Protein AF-A0A7R8W132-F1 (afdb_monomer_lite)

Secondary structure (DSSP, 8-state):
--THHHHHHHHHHHHHHHTSGGGGGGHHHHHHIIIII---TTHHHHHHHHHHHHHHTTT-S-HHHHHHHHHHHHTHHHHHHHHHHHHHHHHHHTTTTTHHHHHHHHHHHHHHHHHHHT---HHHHHHHHHHHHHSGGGHHHHHTTS-TT--

Structure (mmCIF, N/CA/C/O backbone):
data_AF-A0A7R8W132-F1
#
_entry.id   AF-A0A7R8W132-F1
#
loop_
_atom_site.group_PDB
_atom_site.id
_atom_site.type_symbol
_atom_site.label_atom_id
_atom_site.label_alt_id
_atom_site.label_comp_id
_atom_site.label_asym_id
_atom_site.label_entity_id
_atom_site.label_seq_id
_atom_site.pdbx_PDB_ins_code
_atom_site.Cartn_x
_atom_site.Cartn_y
_atom_site.Cartn_z
_atom_site.occupancy
_atom_site.B_iso_or_equiv
_atom_site.auth_seq_id
_atom_site.auth_comp_id
_atom_site.auth_asym_id
_atom_site.auth_atom_id
_atom_site.pdbx_PDB_model_num
ATOM 1 N N . LEU A 1 1 ? -14.151 13.042 -13.935 1.00 44.78 1 LEU A N 1
ATOM 2 C CA . LEU A 1 1 ? -12.751 12.690 -13.574 1.00 44.78 1 LEU A CA 1
ATOM 3 C C . LEU A 1 1 ? -12.094 13.772 -12.699 1.00 44.78 1 LEU A C 1
ATOM 5 O O . LEU A 1 1 ? -10.912 13.710 -12.417 1.00 44.78 1 LEU A O 1
ATOM 9 N N . ASN A 1 2 ? -12.807 14.859 -12.397 1.00 35.12 2 ASN A N 1
ATOM 10 C CA . ASN A 1 2 ? -13.446 15.188 -11.107 1.00 35.12 2 ASN A CA 1
ATOM 11 C C . ASN A 1 2 ? -12.492 15.215 -9.904 1.00 35.12 2 ASN A C 1
ATOM 13 O O . ASN A 1 2 ? -12.021 14.176 -9.465 1.00 35.12 2 ASN A O 1
ATOM 17 N N . VAL A 1 3 ? -12.304 16.428 -9.373 1.00 38.09 3 VAL A N 1
ATOM 18 C CA . VAL A 1 3 ? -11.744 16.908 -8.088 1.00 38.09 3 VAL A CA 1
ATOM 19 C C . VAL A 1 3 ? -11.365 15.852 -7.030 1.00 38.09 3 VAL A C 1
ATOM 21 O O . VAL A 1 3 ? -10.315 15.961 -6.405 1.00 38.09 3 VAL A O 1
ATOM 24 N N . THR A 1 4 ? -12.158 14.796 -6.843 1.00 37.38 4 THR A N 1
ATOM 25 C CA . THR A 1 4 ? -11.861 13.660 -5.957 1.00 37.38 4 THR A CA 1
ATOM 26 C C . THR A 1 4 ? -10.633 12.834 -6.364 1.00 37.38 4 THR A C 1
ATOM 28 O O . THR A 1 4 ? -9.937 12.352 -5.471 1.00 37.38 4 THR A O 1
ATOM 31 N N . ALA A 1 5 ? -10.333 12.694 -7.660 1.00 39.28 5 ALA A N 1
ATOM 32 C CA . ALA A 1 5 ? -9.093 12.078 -8.144 1.00 39.28 5 ALA A CA 1
ATOM 33 C C . ALA A 1 5 ? -7.875 12.970 -7.840 1.00 39.28 5 ALA A C 1
ATOM 35 O O . ALA A 1 5 ? -6.861 12.484 -7.351 1.00 39.28 5 ALA A O 1
ATOM 36 N N . SER A 1 6 ? -8.011 14.289 -8.017 1.00 44.72 6 SER A N 1
ATOM 37 C CA . SER A 1 6 ? -6.953 15.269 -7.725 1.00 44.72 6 SER A CA 1
ATOM 38 C C . SER A 1 6 ? -6.585 15.322 -6.232 1.00 44.72 6 SER A C 1
ATOM 40 O O . SER A 1 6 ? -5.403 15.347 -5.901 1.00 44.72 6 SER A O 1
ATOM 42 N N . LEU A 1 7 ? -7.572 15.231 -5.330 1.00 49.62 7 LEU A N 1
ATOM 43 C CA . LEU A 1 7 ? -7.352 15.132 -3.876 1.00 49.62 7 LEU A CA 1
ATOM 44 C C . LEU A 1 7 ? -6.660 13.826 -3.448 1.00 49.62 7 LEU A C 1
ATOM 46 O O . LEU A 1 7 ? -5.904 13.815 -2.484 1.00 49.62 7 LEU A O 1
ATOM 50 N N . CYS A 1 8 ? -6.902 12.710 -4.140 1.00 52.38 8 CYS A N 1
ATOM 51 C CA . CYS A 1 8 ? -6.232 11.449 -3.810 1.00 52.38 8 CYS A CA 1
ATOM 52 C C . CYS A 1 8 ? -4.793 11.404 -4.345 1.00 52.38 8 CYS A C 1
ATOM 54 O O . CYS A 1 8 ? -3.903 10.872 -3.681 1.00 52.38 8 CYS A O 1
ATOM 56 N N . VAL A 1 9 ? -4.554 12.011 -5.512 1.00 54.62 9 VAL A N 1
ATOM 57 C CA . VAL A 1 9 ? -3.208 12.195 -6.071 1.00 54.62 9 VAL A CA 1
ATOM 58 C C . VAL A 1 9 ? -2.382 13.129 -5.188 1.00 54.62 9 VAL A C 1
ATOM 60 O O . VAL A 1 9 ? -1.227 12.820 -4.918 1.00 54.62 9 VAL A O 1
ATOM 63 N N . SER A 1 10 ? -2.958 14.213 -4.652 1.00 56.66 10 SER A N 1
ATOM 64 C CA . SER A 1 10 ? -2.245 15.070 -3.696 1.00 56.66 10 SER A CA 1
ATOM 65 C C . SER A 1 10 ? -1.928 14.343 -2.385 1.00 56.66 10 SER A C 1
ATOM 67 O O . SER A 1 10 ? -0.844 14.527 -1.838 1.00 56.66 10 SER A O 1
ATOM 69 N N . GLN A 1 11 ? -2.805 13.453 -1.912 1.00 55.16 11 GLN A N 1
ATOM 70 C CA . GLN A 1 11 ? -2.554 12.657 -0.709 1.00 55.16 11 GLN A CA 1
ATOM 71 C C . GLN A 1 11 ? -1.428 11.632 -0.911 1.00 55.16 11 GLN A C 1
ATOM 73 O O . GLN A 1 11 ? -0.541 11.527 -0.069 1.00 55.16 11 GLN A O 1
ATOM 78 N N . LEU A 1 12 ? -1.400 10.933 -2.049 1.00 55.91 12 LEU A N 1
ATOM 79 C CA . LEU A 1 12 ? -0.289 10.044 -2.413 1.00 55.91 12 LEU A CA 1
ATOM 80 C C . LEU A 1 12 ? 1.004 10.801 -2.705 1.00 55.91 12 LEU A C 1
ATOM 82 O O . LEU A 1 12 ? 2.078 10.301 -2.389 1.00 55.91 12 LEU A O 1
ATOM 86 N N . TYR A 1 13 ? 0.914 12.011 -3.249 1.00 58.50 13 TYR A N 1
ATOM 87 C CA . TYR A 1 13 ? 2.061 12.890 -3.439 1.00 58.50 13 TYR A CA 1
ATOM 88 C C . TYR A 1 13 ? 2.655 13.333 -2.097 1.00 58.50 13 TYR A C 1
ATOM 90 O O . TYR A 1 13 ? 3.868 13.288 -1.928 1.00 58.50 13 TYR A O 1
ATOM 98 N N . ILE A 1 14 ? 1.822 13.677 -1.109 1.00 59.00 14 ILE A N 1
ATOM 99 C CA . ILE A 1 14 ? 2.279 13.993 0.252 1.00 59.00 14 ILE A CA 1
ATOM 100 C C . ILE A 1 14 ? 2.873 12.748 0.922 1.00 59.00 14 ILE A C 1
ATOM 102 O O . ILE A 1 14 ? 3.957 12.832 1.489 1.00 59.00 14 ILE A O 1
ATOM 106 N N . ILE A 1 15 ? 2.235 11.579 0.811 1.00 61.81 15 ILE A N 1
ATOM 107 C CA . ILE A 1 15 ? 2.771 10.326 1.373 1.00 61.81 15 ILE A CA 1
ATOM 108 C C . ILE A 1 15 ? 4.103 9.950 0.703 1.00 61.81 15 ILE A C 1
ATOM 110 O O . ILE A 1 15 ? 5.051 9.571 1.391 1.00 61.81 15 ILE A O 1
ATOM 114 N N . GLY A 1 16 ? 4.200 10.112 -0.618 1.00 58.88 16 GLY A N 1
ATOM 115 C CA . GLY A 1 16 ? 5.419 9.903 -1.396 1.00 58.88 16 GLY A CA 1
ATOM 116 C C . GLY A 1 16 ? 6.523 10.907 -1.065 1.00 58.88 16 GLY A C 1
ATOM 117 O O . GLY A 1 16 ? 7.693 10.534 -1.029 1.00 58.88 16 GLY A O 1
ATOM 118 N N . LEU A 1 17 ? 6.165 12.159 -0.764 1.00 58.69 17 LEU A N 1
ATOM 119 C CA . LEU A 1 17 ? 7.100 13.169 -0.278 1.00 58.69 17 LEU A CA 1
ATOM 120 C C . LEU A 1 17 ? 7.617 12.819 1.114 1.00 58.69 17 LEU A C 1
ATOM 122 O O . LEU A 1 17 ? 8.823 12.813 1.297 1.00 58.69 17 LEU A O 1
ATOM 126 N N . VAL A 1 18 ? 6.751 12.506 2.082 1.00 57.28 18 VAL A N 1
ATOM 127 C CA . VAL A 1 18 ? 7.174 12.281 3.479 1.00 57.28 18 VAL A CA 1
ATOM 128 C C . VAL A 1 18 ? 7.912 10.947 3.658 1.00 57.28 18 VAL A C 1
ATOM 130 O O . VAL A 1 18 ? 8.771 10.830 4.527 1.00 57.28 18 VAL A O 1
ATOM 133 N N . SER A 1 19 ? 7.648 9.957 2.807 1.00 54.28 19 SER A N 1
ATOM 134 C CA . SER A 1 19 ? 8.362 8.671 2.821 1.00 54.28 19 SER A CA 1
ATOM 135 C C . SER A 1 19 ? 9.737 8.723 2.139 1.00 54.28 19 SER A C 1
ATOM 137 O O . SER A 1 19 ? 10.469 7.729 2.146 1.00 54.28 19 SER A O 1
ATOM 139 N N . ASP A 1 20 ? 10.107 9.858 1.535 1.00 59.84 20 ASP A N 1
ATOM 140 C CA . ASP A 1 20 ? 11.436 10.062 0.965 1.00 59.84 20 ASP A CA 1
ATOM 141 C C . ASP A 1 20 ? 12.499 9.973 2.074 1.00 59.84 20 ASP A C 1
ATOM 143 O O . ASP A 1 20 ? 12.348 10.493 3.182 1.00 59.84 20 ASP A O 1
ATOM 147 N N . ARG A 1 21 ? 13.620 9.321 1.754 1.00 55.78 21 ARG A N 1
ATOM 148 C CA . ARG A 1 21 ? 14.755 9.092 2.653 1.00 55.78 21 ARG A CA 1
ATOM 149 C C . ARG A 1 21 ? 15.297 10.397 3.246 1.00 55.78 21 ARG A C 1
ATOM 151 O O . ARG A 1 21 ? 15.845 10.390 4.343 1.00 55.78 21 ARG A O 1
ATOM 158 N N . LYS A 1 22 ? 15.108 11.521 2.549 1.00 56.78 22 LYS A N 1
ATOM 159 C CA . LYS A 1 22 ? 15.482 12.855 3.036 1.00 56.78 22 LYS A CA 1
ATOM 160 C C . LYS A 1 22 ? 14.642 13.355 4.223 1.00 56.78 22 LYS A C 1
ATOM 162 O O . LYS A 1 22 ? 15.073 14.275 4.908 1.00 56.78 22 LYS A O 1
ATOM 167 N N . TYR A 1 23 ? 13.487 12.743 4.499 1.00 60.91 23 TYR A N 1
ATOM 168 C CA . TYR A 1 23 ? 12.624 13.069 5.639 1.00 60.91 23 TYR A CA 1
ATOM 169 C C . TYR A 1 23 ? 12.598 11.969 6.707 1.00 60.91 23 TYR A C 1
ATOM 171 O O . TYR A 1 23 ? 11.677 11.920 7.517 1.00 60.91 23 TYR A O 1
ATOM 179 N N . GLN A 1 24 ? 13.624 11.114 6.777 1.00 63.31 24 GLN A N 1
ATOM 180 C CA . GLN A 1 24 ? 13.704 10.061 7.800 1.00 63.31 24 GLN A CA 1
ATOM 181 C C . GLN A 1 24 ? 13.569 10.593 9.237 1.00 63.31 24 GLN A C 1
ATOM 183 O O . GLN A 1 24 ? 12.927 9.964 10.071 1.00 63.31 24 GLN A O 1
ATOM 188 N N . HIS A 1 25 ? 14.084 11.792 9.519 1.00 71.00 25 HIS A N 1
ATOM 189 C CA . HIS A 1 25 ? 13.934 12.438 10.829 1.00 71.00 25 HIS A CA 1
ATOM 190 C C . HIS A 1 25 ? 12.494 12.872 11.155 1.00 71.00 25 HIS A C 1
ATOM 192 O O . HIS A 1 25 ? 12.183 13.130 12.314 1.00 71.00 25 HIS A O 1
ATOM 198 N N . PHE A 1 26 ? 11.606 12.920 10.159 1.00 73.38 26 PHE A N 1
ATOM 199 C CA . PHE A 1 26 ? 10.181 13.202 10.326 1.00 73.38 26 PHE A CA 1
ATOM 200 C C . PHE A 1 26 ? 9.333 11.935 10.467 1.00 73.38 26 PHE A C 1
ATOM 202 O O . PHE A 1 26 ? 8.129 12.053 10.689 1.00 73.38 26 PHE A O 1
ATOM 209 N N . GLN A 1 27 ? 9.925 10.737 10.391 1.00 75.19 27 GLN A N 1
ATOM 210 C CA . GLN A 1 27 ? 9.185 9.487 10.588 1.00 75.19 27 GLN A CA 1
ATOM 211 C C . GLN A 1 27 ? 8.420 9.455 11.920 1.00 75.19 27 GLN A C 1
ATOM 213 O O . GLN A 1 27 ? 7.223 9.185 11.867 1.00 75.19 27 GLN A O 1
ATOM 218 N N . PRO A 1 28 ? 9.000 9.843 13.079 1.00 82.31 28 PRO A N 1
ATOM 219 C CA . PRO A 1 28 ? 8.252 9.869 14.339 1.00 82.31 28 PRO A CA 1
ATOM 220 C C . PRO A 1 28 ? 7.063 10.840 14.320 1.00 82.31 28 PRO A C 1
ATOM 222 O O . PRO A 1 28 ? 6.021 10.567 14.907 1.00 82.31 28 PRO A O 1
ATOM 225 N N . VAL A 1 29 ? 7.198 11.973 13.621 1.00 81.00 29 VAL A N 1
ATOM 226 C CA . VAL A 1 29 ? 6.121 12.966 13.483 1.00 81.00 29 VAL A CA 1
ATOM 227 C C . VAL A 1 29 ? 4.999 12.416 12.605 1.00 81.00 29 VAL A C 1
ATOM 229 O O . VAL A 1 29 ? 3.826 12.570 12.940 1.00 81.00 29 VAL A O 1
ATOM 232 N N . LEU A 1 30 ? 5.343 11.746 11.502 1.00 81.06 30 LEU A N 1
ATOM 233 C CA . LEU A 1 30 ? 4.362 11.092 10.639 1.00 81.06 30 LEU A CA 1
ATOM 234 C C . LEU A 1 30 ? 3.658 9.939 11.369 1.00 81.06 30 LEU A C 1
ATOM 236 O O . LEU A 1 30 ? 2.445 9.787 11.245 1.00 81.06 30 LEU A O 1
ATOM 240 N N . ASP A 1 31 ? 4.395 9.163 12.161 1.00 83.94 31 ASP A N 1
ATOM 241 C CA . ASP A 1 31 ? 3.856 8.071 12.974 1.00 83.94 31 ASP A CA 1
ATOM 242 C C . ASP A 1 31 ? 2.843 8.579 13.999 1.00 83.94 31 ASP A C 1
ATOM 244 O O . ASP A 1 31 ? 1.755 8.009 14.135 1.00 83.94 31 ASP A O 1
ATOM 248 N N . LEU A 1 32 ? 3.181 9.682 14.673 1.00 85.56 32 LEU A N 1
ATOM 249 C CA . LEU A 1 32 ? 2.286 10.358 15.601 1.00 85.56 32 LEU A CA 1
ATOM 250 C C . LEU A 1 32 ? 1.059 10.907 14.871 1.00 85.56 32 LEU A C 1
ATOM 252 O O . LEU A 1 32 ? -0.055 10.739 15.348 1.00 85.56 32 LEU A O 1
ATOM 256 N N . TYR A 1 33 ? 1.232 11.505 13.691 1.00 84.12 33 TYR A N 1
ATOM 257 C CA . TYR A 1 33 ? 0.107 12.002 12.903 1.00 84.12 33 TYR A CA 1
ATOM 258 C C . TYR A 1 33 ? -0.860 10.878 12.513 1.00 84.12 33 TYR A C 1
ATOM 260 O O . TYR A 1 33 ? -2.066 11.022 12.707 1.00 84.12 33 TYR A O 1
ATOM 268 N N . ILE A 1 34 ? -0.346 9.753 12.001 1.00 84.50 34 ILE A N 1
ATOM 269 C CA . ILE A 1 34 ? -1.164 8.588 11.632 1.00 84.50 34 ILE A CA 1
ATOM 270 C C . ILE A 1 34 ? -1.929 8.078 12.857 1.00 84.50 34 ILE A C 1
ATOM 272 O O . ILE A 1 34 ? -3.127 7.817 12.774 1.00 84.50 34 ILE A O 1
ATOM 276 N N . THR A 1 35 ? -1.258 7.951 13.998 1.00 82.62 35 THR A N 1
ATOM 277 C CA . THR A 1 35 ? -1.868 7.369 15.198 1.00 82.62 35 THR A CA 1
ATOM 278 C C . THR A 1 35 ? -2.852 8.334 15.864 1.00 82.62 35 THR A C 1
ATOM 280 O O . THR A 1 35 ? -3.994 7.958 16.103 1.00 82.62 35 THR A O 1
ATOM 283 N N . GLU A 1 36 ? -2.470 9.589 16.086 1.00 83.00 36 GLU A N 1
ATOM 284 C CA . GLU A 1 36 ? -3.188 10.510 16.979 1.00 83.00 36 GLU A CA 1
ATOM 285 C C . GLU A 1 36 ? -4.065 11.543 16.260 1.00 83.00 36 GLU A C 1
ATOM 287 O O . GLU A 1 36 ? -5.048 12.016 16.819 1.00 83.00 36 GLU A O 1
ATOM 292 N N . SER A 1 37 ? -3.714 11.953 15.037 1.00 83.00 37 SER A N 1
ATOM 293 C CA . SER A 1 37 ? -4.337 13.123 14.381 1.00 83.00 37 SER A CA 1
ATOM 294 C C . SER A 1 37 ? -5.089 12.799 13.093 1.00 83.00 37 SER A C 1
ATOM 296 O O . SER A 1 37 ? -5.877 13.612 12.607 1.00 83.00 37 SER A O 1
ATOM 298 N N . PHE A 1 38 ? -4.847 11.632 12.503 1.00 85.25 38 PHE A N 1
ATOM 299 C CA . PHE A 1 38 ? -5.511 11.229 11.277 1.00 85.25 38 PHE A CA 1
ATOM 300 C C . PHE A 1 38 ? -6.976 10.860 11.543 1.00 85.25 38 PHE A C 1
ATOM 302 O O . PHE A 1 38 ? -7.265 10.022 12.389 1.00 85.25 38 PHE A O 1
ATOM 309 N N . SER A 1 39 ? -7.902 11.459 10.789 1.00 86.50 39 SER A N 1
ATOM 310 C CA . SER A 1 39 ? -9.353 11.329 11.013 1.00 86.50 39 SER A CA 1
ATOM 311 C C . SER A 1 39 ? -10.162 11.015 9.746 1.00 86.50 39 SER A C 1
ATOM 313 O O . SER A 1 39 ? -11.387 10.902 9.790 1.00 86.50 39 SER A O 1
ATOM 315 N N . ALA A 1 40 ? -9.505 10.849 8.591 1.00 86.81 40 ALA A N 1
ATOM 316 C CA . ALA A 1 40 ? -10.190 10.633 7.318 1.00 86.81 40 ALA A CA 1
ATOM 317 C C . ALA A 1 40 ? -10.628 9.165 7.152 1.00 86.81 40 ALA A C 1
ATOM 319 O O . ALA A 1 40 ? -9.886 8.320 6.648 1.00 86.81 40 ALA A O 1
ATOM 320 N N . THR A 1 41 ? -11.864 8.859 7.538 1.00 89.19 41 THR A N 1
ATOM 321 C CA . THR A 1 41 ? -12.407 7.487 7.597 1.00 89.19 41 THR A CA 1
ATOM 322 C C . THR A 1 41 ? -12.693 6.851 6.234 1.00 89.19 41 THR A C 1
ATOM 324 O O . THR A 1 41 ? -12.674 5.636 6.104 1.00 89.19 41 THR A O 1
ATOM 327 N N . LEU A 1 42 ? -12.896 7.644 5.178 1.00 88.50 42 LEU A N 1
ATOM 328 C CA . LEU A 1 42 ? -13.111 7.140 3.809 1.00 88.50 42 LEU A CA 1
ATOM 329 C C . LEU A 1 42 ? -11.845 7.157 2.938 1.00 88.50 42 LEU A C 1
ATOM 331 O O . LEU A 1 42 ? -11.905 6.867 1.741 1.00 88.50 42 LEU A O 1
ATOM 335 N N . ALA A 1 43 ? -10.695 7.523 3.508 1.00 88.38 43 ALA A N 1
ATOM 336 C CA . ALA A 1 43 ? -9.450 7.617 2.754 1.00 88.38 43 ALA A CA 1
ATOM 337 C C . ALA A 1 43 ? -8.946 6.244 2.284 1.00 88.38 43 ALA A C 1
ATOM 339 O O . ALA A 1 43 ? -8.417 6.167 1.178 1.00 88.38 43 ALA A O 1
ATOM 340 N N . TYR A 1 44 ? -9.151 5.171 3.064 1.00 91.44 44 TYR A N 1
ATOM 341 C CA . TYR A 1 44 ? -8.664 3.827 2.726 1.00 91.44 44 TYR A CA 1
ATOM 342 C C . TYR A 1 44 ? -9.107 3.390 1.324 1.00 91.44 44 TYR A C 1
ATOM 344 O O . TYR A 1 44 ? -8.283 2.930 0.543 1.00 91.44 44 TYR A O 1
ATOM 352 N N . SER A 1 45 ? -10.386 3.582 0.979 1.00 90.38 45 SER A N 1
ATOM 353 C CA . SER A 1 45 ? -10.942 3.111 -0.294 1.00 90.38 45 SER A CA 1
ATOM 354 C C . SER A 1 45 ? -10.309 3.856 -1.466 1.00 90.38 45 SER A C 1
ATOM 356 O O . SER A 1 45 ? -9.865 3.244 -2.434 1.00 90.38 45 SER A O 1
ATOM 358 N N . LYS A 1 46 ? -10.159 5.180 -1.344 1.00 87.50 46 LYS A N 1
ATOM 359 C CA . LYS A 1 46 ? -9.508 5.996 -2.375 1.00 87.50 46 LYS A CA 1
ATOM 360 C C . LYS A 1 46 ? -8.026 5.652 -2.521 1.00 87.50 46 LYS A C 1
ATOM 362 O O . LYS A 1 46 ? -7.553 5.498 -3.643 1.00 87.50 46 LYS A O 1
ATOM 367 N N . LEU A 1 47 ? -7.312 5.491 -1.405 1.00 88.94 47 LEU A N 1
ATOM 368 C CA . LEU A 1 47 ? -5.899 5.112 -1.408 1.00 88.94 47 LEU A CA 1
ATOM 369 C C . LEU A 1 47 ? -5.693 3.752 -2.076 1.00 88.94 47 LEU A C 1
ATOM 371 O O . LEU A 1 47 ? -4.832 3.642 -2.941 1.00 88.94 47 LEU A O 1
ATOM 375 N N . ILE A 1 48 ? -6.510 2.747 -1.742 1.00 92.44 48 ILE A N 1
ATOM 376 C CA . ILE A 1 48 ? -6.441 1.428 -2.382 1.00 92.44 48 ILE A CA 1
ATOM 377 C C . ILE A 1 48 ? -6.679 1.543 -3.891 1.00 92.44 48 ILE A C 1
ATOM 379 O O . ILE A 1 48 ? -5.898 0.993 -4.662 1.00 92.44 48 ILE A O 1
ATOM 383 N N . VAL A 1 49 ? -7.704 2.286 -4.323 1.00 90.19 49 VAL A N 1
ATOM 384 C CA . VAL A 1 49 ? -8.008 2.474 -5.752 1.00 90.19 49 VAL A CA 1
ATOM 385 C C . VAL A 1 49 ? -6.836 3.107 -6.499 1.00 90.19 49 VAL A C 1
ATOM 387 O O . VAL A 1 49 ? -6.467 2.622 -7.567 1.00 90.19 49 VAL A O 1
ATOM 390 N N . VAL A 1 50 ? -6.224 4.162 -5.957 1.00 87.62 50 VAL A N 1
ATOM 391 C CA . VAL A 1 50 ? -5.119 4.833 -6.656 1.00 87.62 50 VAL A CA 1
ATOM 392 C C . VAL A 1 50 ? -3.826 4.014 -6.602 1.00 87.62 50 VAL A C 1
ATOM 394 O O . VAL A 1 50 ? -3.125 3.933 -7.608 1.00 87.62 50 VAL A O 1
ATOM 397 N N . LEU A 1 51 ? -3.533 3.331 -5.488 1.00 91.06 51 LEU A N 1
ATOM 398 C CA . LEU A 1 51 ? -2.431 2.362 -5.431 1.00 91.06 51 LEU A CA 1
ATOM 399 C C . LEU A 1 51 ? -2.606 1.278 -6.497 1.00 91.06 51 LEU A C 1
ATOM 401 O O . LEU A 1 51 ? -1.670 0.998 -7.242 1.00 91.06 51 LEU A O 1
ATOM 405 N N . LYS A 1 52 ? -3.814 0.714 -6.601 1.00 93.25 52 LYS A N 1
ATOM 406 C CA . LYS A 1 52 ? -4.136 -0.309 -7.593 1.00 93.25 52 LYS A CA 1
ATOM 407 C C . LYS A 1 52 ? -3.953 0.228 -9.010 1.00 93.25 52 LYS A C 1
ATOM 409 O O . LYS A 1 52 ? -3.296 -0.425 -9.806 1.00 93.25 52 LYS A O 1
ATOM 414 N N . TYR A 1 53 ? -4.448 1.433 -9.299 1.00 90.50 53 TYR A N 1
ATOM 415 C CA . TYR A 1 53 ? -4.280 2.078 -10.603 1.00 90.50 53 TYR A CA 1
ATOM 416 C C . TYR A 1 53 ? -2.805 2.180 -11.013 1.00 90.50 53 TYR A C 1
ATOM 418 O O . TYR A 1 53 ? -2.455 1.800 -12.127 1.00 90.50 53 TYR A O 1
ATOM 426 N N . HIS A 1 54 ? -1.923 2.643 -10.123 1.00 88.56 54 HIS A N 1
ATOM 427 C CA . HIS A 1 54 ? -0.496 2.731 -10.447 1.00 88.56 54 HIS A CA 1
ATOM 428 C C . HIS A 1 54 ? 0.137 1.354 -10.677 1.00 88.56 54 HIS A C 1
ATOM 430 O O . HIS A 1 54 ? 0.965 1.208 -11.570 1.00 88.56 54 HIS A O 1
ATOM 436 N N . VAL A 1 55 ? -0.262 0.345 -9.899 1.00 92.00 55 VAL A N 1
ATOM 437 C CA . VAL A 1 55 ? 0.239 -1.029 -10.039 1.00 92.00 55 VAL A CA 1
ATOM 438 C C . VAL A 1 55 ? -0.251 -1.686 -11.335 1.00 92.00 55 VAL A C 1
ATOM 440 O O . VAL A 1 55 ? 0.545 -2.298 -12.043 1.00 92.00 55 VAL A O 1
ATOM 443 N N . ASP A 1 56 ? -1.528 -1.527 -11.685 1.00 91.62 56 ASP A N 1
ATOM 444 C CA . ASP A 1 56 ? -2.105 -2.062 -12.927 1.00 91.62 56 ASP A CA 1
ATOM 445 C C . ASP A 1 56 ? -1.400 -1.490 -14.166 1.00 91.62 56 ASP A C 1
ATOM 447 O O . ASP A 1 56 ? -1.193 -2.196 -15.150 1.00 91.62 56 ASP A O 1
ATOM 451 N N . ASN A 1 57 ? -0.990 -0.220 -14.096 1.00 88.50 57 ASN A N 1
ATOM 452 C CA . ASN A 1 57 ? -0.308 0.498 -15.173 1.00 88.50 57 ASN A CA 1
ATOM 453 C C . ASN A 1 57 ? 1.228 0.441 -15.060 1.00 88.50 57 ASN A C 1
ATOM 455 O O . ASN A 1 57 ? 1.925 1.268 -15.649 1.00 88.50 57 ASN A O 1
ATOM 459 N N . ALA A 1 58 ? 1.789 -0.526 -14.325 1.00 88.50 58 ALA A N 1
ATOM 460 C CA . ALA A 1 58 ? 3.235 -0.611 -14.097 1.00 88.50 58 ALA A CA 1
ATOM 461 C C . ALA A 1 58 ? 4.081 -0.837 -15.363 1.00 88.50 58 ALA A C 1
ATOM 463 O O . ALA A 1 58 ? 5.280 -0.560 -15.359 1.00 88.50 58 ALA A O 1
ATOM 464 N N . ASN A 1 59 ? 3.467 -1.312 -16.447 1.00 86.19 59 ASN A N 1
ATOM 465 C CA . ASN A 1 59 ? 4.097 -1.475 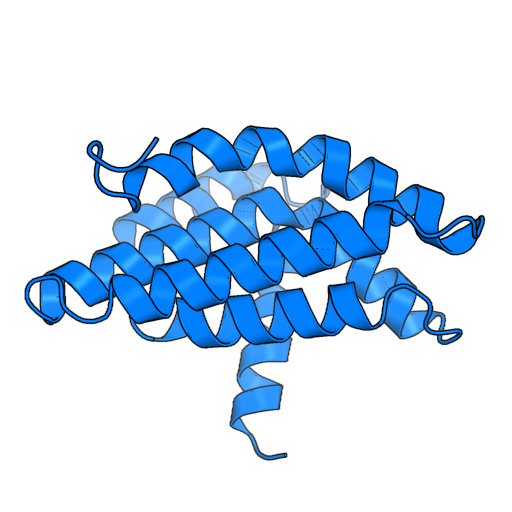-17.756 1.00 86.19 59 ASN A CA 1
ATOM 466 C C . ASN A 1 59 ? 3.952 -0.240 -18.672 1.00 86.19 59 ASN A C 1
ATOM 468 O O . ASN A 1 59 ? 4.399 -0.298 -19.819 1.00 86.19 59 ASN A O 1
ATOM 472 N N . SER A 1 60 ? 3.347 0.859 -18.193 1.00 84.75 60 SER A N 1
ATOM 473 C CA . SER A 1 60 ? 3.228 2.122 -18.938 1.00 84.75 60 SER A CA 1
ATOM 474 C C . SER A 1 60 ? 4.587 2.543 -19.491 1.00 84.75 60 SER A C 1
ATOM 476 O O . SER A 1 60 ? 5.604 2.392 -18.822 1.00 84.75 60 SER A O 1
ATOM 478 N N . THR A 1 61 ? 4.641 3.078 -20.710 1.00 82.50 61 THR A N 1
ATOM 479 C CA . THR A 1 61 ? 5.887 3.599 -21.296 1.00 82.50 61 THR A CA 1
ATOM 480 C C . THR A 1 61 ? 6.222 5.013 -20.822 1.00 82.50 61 THR A C 1
ATOM 482 O O . THR A 1 61 ? 7.327 5.484 -21.087 1.00 82.50 61 THR A O 1
ATOM 485 N N . ASP A 1 62 ? 5.303 5.686 -20.122 1.00 86.19 62 ASP A N 1
ATOM 486 C CA . ASP A 1 62 ? 5.514 7.038 -19.605 1.00 86.19 62 ASP A CA 1
ATOM 487 C C . ASP A 1 62 ? 6.517 7.031 -18.437 1.00 86.19 62 ASP A C 1
ATOM 489 O O . ASP A 1 62 ? 6.354 6.339 -17.430 1.00 86.19 62 ASP A O 1
ATOM 493 N N . ILE A 1 63 ? 7.583 7.819 -18.578 1.00 83.56 63 ILE A N 1
ATOM 494 C CA . ILE A 1 63 ? 8.652 7.946 -17.582 1.00 83.56 63 ILE A CA 1
ATOM 495 C C . ILE A 1 63 ? 8.119 8.543 -16.271 1.00 83.56 63 ILE A C 1
ATOM 497 O O . ILE A 1 63 ? 8.567 8.139 -15.197 1.00 83.56 63 ILE A O 1
ATOM 501 N N . GLN A 1 64 ? 7.169 9.481 -16.339 1.00 81.69 64 GLN A N 1
ATOM 502 C CA . GLN A 1 64 ? 6.589 10.110 -15.151 1.00 81.69 64 GLN A CA 1
ATOM 503 C C . GLN A 1 64 ? 5.756 9.109 -14.352 1.00 81.69 64 GLN A C 1
ATOM 505 O O . GLN A 1 64 ? 5.921 9.018 -13.135 1.00 81.69 64 GLN A O 1
ATOM 510 N N . ASP A 1 65 ? 4.937 8.298 -15.024 1.00 80.88 65 ASP A N 1
ATOM 511 C CA . ASP A 1 65 ? 4.149 7.250 -14.367 1.00 80.88 65 ASP A CA 1
ATOM 512 C C . ASP A 1 65 ? 5.048 6.221 -13.672 1.00 80.88 65 ASP A C 1
ATOM 514 O O . ASP A 1 65 ? 4.775 5.824 -12.535 1.00 80.88 65 ASP A O 1
ATOM 518 N N . LYS A 1 66 ? 6.162 5.833 -14.311 1.00 82.75 66 LYS A N 1
ATOM 519 C CA . LYS A 1 66 ? 7.155 4.922 -13.718 1.00 82.75 66 LYS A CA 1
ATOM 520 C C . LYS A 1 66 ? 7.820 5.507 -12.476 1.00 82.75 66 LYS A C 1
ATOM 522 O O . LYS A 1 66 ? 7.979 4.800 -11.480 1.00 82.75 66 LYS A O 1
ATOM 527 N N . ASP A 1 67 ? 8.219 6.777 -12.519 1.00 84.44 67 ASP A N 1
ATOM 528 C CA . ASP A 1 67 ? 8.842 7.445 -11.372 1.00 84.44 67 ASP A CA 1
ATOM 529 C C . ASP A 1 67 ? 7.855 7.595 -10.206 1.00 84.44 67 ASP A C 1
ATOM 531 O O . ASP A 1 67 ? 8.200 7.301 -9.057 1.00 84.44 67 ASP A O 1
ATOM 535 N N . ILE A 1 68 ? 6.602 7.963 -10.499 1.00 83.56 68 ILE A N 1
ATOM 536 C CA . ILE A 1 68 ? 5.524 8.009 -9.506 1.00 83.56 68 ILE A CA 1
ATOM 537 C C . ILE A 1 68 ? 5.336 6.628 -8.881 1.00 83.56 68 ILE A 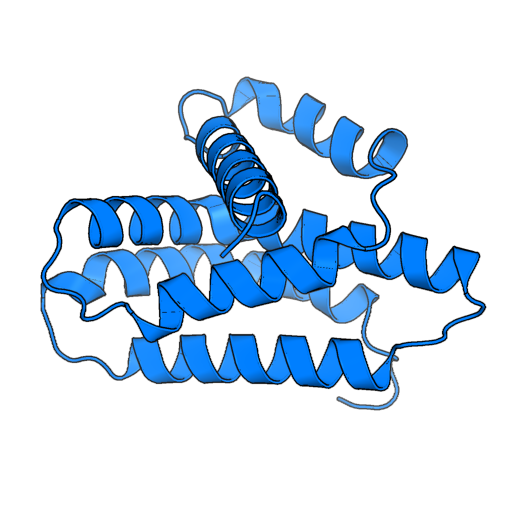C 1
ATOM 539 O O . ILE A 1 68 ? 5.405 6.508 -7.660 1.00 83.56 68 ILE A O 1
ATOM 543 N N . LEU A 1 69 ? 5.188 5.577 -9.688 1.00 87.75 69 LEU A N 1
ATOM 544 C CA . LEU A 1 69 ? 5.012 4.212 -9.199 1.00 87.75 69 LEU A CA 1
ATOM 545 C C . LEU A 1 69 ? 6.191 3.750 -8.329 1.00 87.75 69 LEU A C 1
ATOM 547 O O . LEU A 1 69 ? 5.985 3.171 -7.260 1.00 87.75 69 LEU A O 1
ATOM 551 N N . LEU A 1 70 ? 7.431 4.033 -8.735 1.00 88.50 70 LEU A N 1
ATOM 552 C CA . LEU A 1 70 ? 8.613 3.692 -7.945 1.00 88.50 70 LEU A CA 1
ATOM 553 C C . LEU A 1 70 ? 8.616 4.415 -6.591 1.00 88.50 70 LEU A C 1
ATOM 555 O O . LEU A 1 70 ? 8.910 3.799 -5.561 1.00 88.50 70 LEU A O 1
ATOM 559 N N . LYS A 1 71 ? 8.280 5.709 -6.567 1.00 86.12 71 LYS A N 1
ATOM 560 C CA . LYS A 1 71 ? 8.128 6.484 -5.325 1.00 86.12 71 LYS A CA 1
ATOM 561 C C . LYS A 1 71 ? 7.007 5.920 -4.456 1.00 86.12 71 LYS A C 1
ATOM 563 O O . LYS A 1 71 ? 7.202 5.753 -3.251 1.00 86.12 71 LYS A O 1
ATOM 568 N N . THR A 1 72 ? 5.880 5.549 -5.054 1.00 86.50 72 THR A N 1
ATOM 569 C CA . THR A 1 72 ? 4.760 4.904 -4.364 1.00 86.50 72 THR A CA 1
ATOM 570 C C . THR A 1 72 ? 5.184 3.580 -3.730 1.00 86.50 72 THR A C 1
ATOM 572 O O . THR A 1 72 ? 4.915 3.375 -2.549 1.00 86.50 72 THR A O 1
ATOM 575 N N . MET A 1 73 ? 5.915 2.715 -4.443 1.00 90.62 73 MET A N 1
ATOM 576 C CA . MET A 1 73 ? 6.397 1.441 -3.890 1.00 90.62 73 MET A CA 1
ATOM 577 C C . MET A 1 73 ? 7.429 1.627 -2.774 1.00 90.62 73 MET A C 1
ATOM 579 O O . MET A 1 73 ? 7.403 0.897 -1.787 1.00 90.62 73 MET A O 1
ATOM 583 N N . LYS A 1 74 ? 8.301 2.638 -2.869 1.00 88.06 74 LYS A N 1
ATOM 584 C CA . LYS A 1 74 ? 9.220 2.998 -1.770 1.00 88.06 74 LYS A CA 1
ATOM 585 C C . LYS A 1 74 ? 8.492 3.479 -0.512 1.00 88.06 74 LYS A C 1
ATOM 587 O O . LYS A 1 74 ? 9.019 3.355 0.588 1.00 88.06 74 LYS A O 1
ATOM 592 N N . SER A 1 75 ? 7.289 4.010 -0.694 1.00 86.00 75 SER A N 1
ATOM 593 C CA . SER A 1 75 ? 6.433 4.575 0.353 1.00 86.00 75 SER A CA 1
ATOM 594 C C . SER A 1 75 ? 5.341 3.607 0.808 1.00 86.00 75 SER A C 1
ATOM 596 O O . SER A 1 75 ? 4.503 3.965 1.635 1.00 86.00 75 SER A O 1
ATOM 598 N N . LEU A 1 76 ? 5.335 2.380 0.273 1.00 89.69 76 LEU A N 1
ATOM 599 C CA . LEU A 1 76 ? 4.250 1.416 0.435 1.00 89.69 76 LEU A CA 1
ATOM 600 C C . LEU A 1 76 ? 3.951 1.119 1.905 1.00 89.69 76 LEU A C 1
ATOM 602 O O . LEU A 1 76 ? 2.786 0.984 2.274 1.00 89.69 76 LEU A O 1
ATOM 606 N N . GLN A 1 77 ? 4.991 1.105 2.743 1.00 89.38 77 GLN A N 1
ATOM 607 C CA . GLN A 1 77 ? 4.850 0.926 4.183 1.00 89.38 77 GLN A CA 1
ATOM 608 C C . GLN A 1 77 ? 3.902 1.960 4.803 1.00 89.38 77 GLN A C 1
ATOM 610 O O . GLN A 1 77 ? 2.947 1.609 5.493 1.00 89.38 77 GLN A O 1
ATOM 615 N N . TYR A 1 78 ? 4.125 3.241 4.516 1.00 86.88 78 TYR A N 1
ATOM 616 C CA . TYR A 1 78 ? 3.280 4.316 5.026 1.00 86.88 78 TYR A CA 1
ATOM 617 C C . TYR A 1 78 ? 1.913 4.342 4.354 1.00 86.88 78 TYR A C 1
ATOM 619 O O . TYR A 1 78 ? 0.912 4.545 5.039 1.00 86.88 78 TYR A O 1
ATOM 627 N N . CYS A 1 79 ? 1.846 4.076 3.046 1.00 89.06 79 CYS A N 1
ATOM 628 C CA . CYS A 1 79 ? 0.575 3.944 2.337 1.00 89.06 79 CYS A CA 1
ATOM 629 C C . CYS A 1 79 ? -0.342 2.921 3.026 1.00 89.06 79 CYS A C 1
ATOM 631 O O . CYS A 1 79 ? -1.500 3.229 3.305 1.00 89.06 79 CYS A O 1
ATOM 633 N N . MET A 1 80 ? 0.184 1.737 3.360 1.00 91.31 80 MET A N 1
ATOM 634 C CA . MET A 1 80 ? -0.591 0.701 4.044 1.00 91.31 80 MET A CA 1
ATOM 635 C C . MET A 1 80 ? -0.979 1.104 5.464 1.00 91.31 80 MET A C 1
ATOM 637 O O . MET A 1 80 ? -2.122 0.885 5.853 1.00 91.31 80 MET A O 1
ATOM 641 N N . ARG A 1 81 ? -0.106 1.784 6.215 1.00 90.44 81 ARG A N 1
ATOM 642 C CA . ARG A 1 81 ? -0.459 2.303 7.548 1.00 90.44 81 ARG A CA 1
ATOM 643 C C . ARG A 1 81 ? -1.607 3.310 7.509 1.00 90.44 81 ARG A C 1
ATOM 645 O O . ARG A 1 81 ? -2.502 3.241 8.349 1.00 90.44 81 ARG A O 1
ATOM 652 N N . PHE A 1 82 ? -1.645 4.192 6.510 1.00 89.44 82 PHE A N 1
ATOM 653 C CA . PHE A 1 82 ? -2.789 5.086 6.296 1.00 89.44 82 PHE A CA 1
ATOM 654 C C . PHE A 1 82 ? -4.066 4.325 5.926 1.00 89.44 82 PHE A C 1
ATOM 656 O O . PHE A 1 82 ? -5.136 4.646 6.445 1.00 89.44 82 PHE A O 1
ATOM 663 N N . VAL A 1 83 ? -3.966 3.314 5.058 1.00 92.25 83 VAL A N 1
ATOM 664 C CA . VAL A 1 83 ? -5.098 2.448 4.686 1.00 92.25 83 VAL A CA 1
ATOM 665 C C . VAL A 1 83 ? -5.668 1.746 5.922 1.00 92.25 83 VAL A C 1
ATOM 667 O O . VAL A 1 83 ? -6.870 1.835 6.170 1.00 92.25 83 VAL A O 1
ATOM 670 N N . VAL A 1 84 ? -4.809 1.120 6.727 1.00 93.38 84 VAL A N 1
ATOM 671 C CA . VAL A 1 84 ? -5.168 0.402 7.958 1.00 93.38 84 VAL A CA 1
ATOM 672 C C . VAL A 1 84 ? -5.791 1.351 8.979 1.00 93.38 84 VAL A C 1
ATOM 674 O O . VAL A 1 84 ? -6.899 1.100 9.452 1.00 93.38 84 VAL A O 1
ATOM 677 N N . ARG A 1 85 ? -5.155 2.495 9.264 1.00 92.31 85 ARG A N 1
ATOM 678 C CA . ARG A 1 85 ? -5.694 3.478 10.215 1.00 92.31 85 ARG A CA 1
ATOM 679 C C . ARG A 1 85 ? -7.055 4.012 9.781 1.00 92.31 85 ARG A C 1
ATOM 681 O O . ARG A 1 85 ? -7.982 4.058 10.585 1.00 92.31 85 ARG A O 1
ATOM 688 N N . SER A 1 86 ? -7.189 4.394 8.511 1.00 92.94 86 SER A N 1
ATOM 689 C CA . SER A 1 86 ? -8.454 4.869 7.946 1.00 92.94 86 SER A CA 1
ATOM 690 C C . SER A 1 86 ? -9.553 3.806 8.060 1.00 92.94 86 SER A C 1
ATOM 692 O O . SER A 1 86 ? -10.678 4.130 8.446 1.00 92.94 86 SER A O 1
ATOM 694 N N . ARG A 1 87 ? -9.219 2.528 7.817 1.00 94.38 87 ARG A N 1
ATOM 695 C CA . ARG A 1 87 ? -10.144 1.400 7.975 1.00 94.38 87 ARG A CA 1
ATOM 696 C C . ARG A 1 87 ? -10.583 1.201 9.426 1.00 94.38 87 ARG A C 1
ATOM 698 O O . ARG A 1 87 ? -11.776 0.980 9.643 1.00 94.38 87 ARG A O 1
ATOM 705 N N . LEU A 1 88 ? -9.668 1.284 10.394 1.00 92.25 88 LEU A N 1
ATOM 706 C CA . LEU A 1 88 ? -9.988 1.163 11.822 1.00 92.25 88 LEU A CA 1
ATOM 707 C C . LEU A 1 88 ? -10.973 2.252 12.262 1.00 92.25 88 LEU A C 1
ATOM 709 O O . LEU A 1 88 ? -12.022 1.930 12.813 1.00 92.25 88 LEU A O 1
ATOM 713 N N . LEU A 1 89 ? -10.699 3.512 11.907 1.00 91.44 89 LEU A N 1
ATOM 714 C CA . LEU A 1 89 ? -11.581 4.646 12.208 1.00 91.44 89 LEU A CA 1
ATOM 715 C C . LEU A 1 89 ? -12.965 4.490 11.566 1.00 91.44 89 LEU A C 1
ATOM 717 O O . LEU A 1 89 ? -13.986 4.781 12.183 1.00 91.44 89 LEU A O 1
ATOM 721 N N . PHE A 1 90 ? -13.021 4.010 10.319 1.00 93.00 90 PHE A N 1
ATOM 722 C CA . PHE A 1 90 ? -14.297 3.706 9.675 1.00 93.00 90 PHE A CA 1
ATOM 723 C C . PHE A 1 90 ? -15.062 2.608 10.419 1.00 93.00 90 PHE A C 1
ATOM 725 O O . PHE A 1 90 ? -16.273 2.726 10.584 1.00 93.00 90 PHE A O 1
ATOM 732 N N . SER A 1 91 ? -14.365 1.562 10.875 1.00 92.62 91 SER A N 1
ATOM 733 C CA . SER A 1 91 ? -14.958 0.461 11.643 1.00 92.62 91 SER A CA 1
ATOM 734 C C . SER A 1 91 ? -15.587 0.957 12.932 1.00 92.62 91 SER A C 1
ATOM 736 O O . SER A 1 91 ? -16.723 0.608 13.229 1.00 92.62 91 SER A O 1
ATOM 738 N N . GLU A 1 92 ? -14.851 1.786 13.667 1.00 91.31 92 GLU A N 1
ATOM 739 C CA . GLU A 1 92 ? -15.272 2.341 14.948 1.00 91.31 92 GLU A CA 1
ATOM 740 C C . GLU A 1 92 ? -16.532 3.203 14.799 1.00 91.31 92 GLU A C 1
ATOM 742 O O . GLU A 1 92 ? -17.503 3.007 15.523 1.00 91.31 92 GLU A O 1
ATOM 747 N N . LEU A 1 93 ? -16.571 4.085 13.793 1.00 91.81 93 LEU A N 1
ATOM 748 C CA . LEU A 1 93 ? -17.725 4.957 13.547 1.00 91.81 93 LEU A CA 1
ATOM 749 C C . LEU A 1 93 ? -18.950 4.241 12.965 1.00 91.81 93 LEU A C 1
ATOM 751 O O . LEU A 1 93 ? -20.057 4.766 13.051 1.00 91.81 93 LEU A O 1
ATOM 755 N N . ASN A 1 94 ? -18.762 3.089 12.318 1.00 91.38 94 ASN A N 1
ATOM 756 C CA . ASN A 1 94 ? -19.825 2.384 11.595 1.00 91.38 94 ASN A CA 1
ATOM 757 C C . ASN A 1 94 ? -20.115 0.992 12.172 1.00 91.38 94 ASN A C 1
ATOM 759 O O . ASN A 1 94 ? -20.663 0.152 11.457 1.00 91.38 94 ASN A O 1
ATOM 763 N N . GLU A 1 95 ? -19.746 0.736 13.431 1.00 89.69 95 GLU A N 1
ATOM 764 C CA . GLU A 1 95 ? -20.030 -0.521 14.146 1.00 89.69 95 GLU A CA 1
ATOM 765 C C . GLU A 1 95 ? -19.554 -1.770 13.375 1.00 89.69 95 GLU A C 1
ATOM 767 O O . GLU A 1 95 ? -20.262 -2.765 13.239 1.00 89.69 95 GLU A O 1
ATOM 772 N N . GLY A 1 96 ? -18.355 -1.706 12.792 1.00 84.12 96 GLY A N 1
ATOM 773 C CA . GLY A 1 96 ? -17.758 -2.825 12.058 1.00 84.12 96 GLY A CA 1
ATOM 774 C C . GLY A 1 96 ? -18.239 -3.009 10.613 1.00 84.12 96 GLY A C 1
ATOM 775 O O . GLY A 1 96 ? -17.737 -3.898 9.919 1.00 84.12 96 GLY A O 1
ATOM 776 N N . LYS A 1 97 ? -19.160 -2.174 10.112 1.00 87.75 97 LYS A N 1
ATOM 777 C CA . LYS A 1 97 ? -19.643 -2.254 8.721 1.00 87.75 97 LYS A CA 1
ATOM 778 C C . LYS A 1 97 ? -18.516 -2.065 7.699 1.00 87.75 97 LYS A C 1
ATOM 780 O O . LYS A 1 97 ? -17.488 -1.442 7.963 1.00 87.75 97 LYS A O 1
ATOM 785 N N . GLY A 1 98 ? -18.737 -2.589 6.492 1.00 88.69 98 GLY A N 1
ATOM 786 C CA . GLY A 1 98 ? -17.825 -2.424 5.354 1.00 88.69 98 GLY A CA 1
ATOM 787 C C . GLY A 1 98 ? -16.608 -3.356 5.347 1.00 88.69 98 GLY A C 1
ATOM 788 O O . GLY A 1 98 ? -15.752 -3.195 4.480 1.00 88.69 98 GLY A O 1
ATOM 789 N N . GLN A 1 99 ? -16.529 -4.336 6.258 1.00 90.19 99 GLN A N 1
ATOM 790 C CA . GLN A 1 99 ? -15.420 -5.298 6.315 1.00 90.19 99 GLN A CA 1
ATOM 791 C C . GLN A 1 99 ? -15.241 -6.059 4.997 1.00 90.19 99 GLN A C 1
ATOM 793 O O . GLN A 1 99 ? -14.169 -6.004 4.410 1.00 90.19 99 GLN A O 1
ATOM 798 N N . GLU A 1 100 ? -16.294 -6.703 4.493 1.00 91.25 100 GLU A N 1
ATOM 799 C CA . GLU A 1 100 ? -16.226 -7.494 3.257 1.00 91.25 100 GLU A CA 1
ATOM 800 C C . GLU A 1 100 ? -15.764 -6.646 2.061 1.00 91.25 100 GLU A C 1
ATOM 802 O O . GLU A 1 100 ? -14.855 -7.026 1.326 1.00 91.25 100 GLU A O 1
ATOM 807 N N . GLN A 1 101 ? -16.325 -5.443 1.905 1.00 92.69 101 GLN A N 1
ATOM 808 C CA . GLN A 1 101 ? -15.947 -4.528 0.827 1.00 92.69 101 GLN A CA 1
ATOM 809 C C . GLN A 1 101 ? -14.483 -4.072 0.938 1.00 92.69 101 GLN A C 1
ATOM 811 O O . GLN A 1 101 ? -13.806 -3.900 -0.080 1.00 92.69 101 GLN A O 1
ATOM 816 N N . PHE A 1 102 ? -13.988 -3.844 2.157 1.00 93.94 102 PHE A N 1
ATOM 817 C CA . PHE A 1 102 ? -12.582 -3.530 2.397 1.00 93.94 102 PHE A CA 1
ATOM 818 C C . PHE A 1 102 ? -11.678 -4.706 2.020 1.00 93.94 102 PHE A C 1
ATOM 820 O O . PHE A 1 102 ? -10.713 -4.520 1.280 1.00 93.94 102 PHE A O 1
ATOM 827 N N . GLU A 1 103 ? -12.010 -5.914 2.475 1.00 92.88 103 GLU A N 1
ATOM 828 C CA . GLU A 1 103 ? -11.227 -7.113 2.185 1.00 92.88 103 GLU A CA 1
ATOM 829 C C . GLU A 1 103 ? -11.163 -7.406 0.689 1.00 92.88 103 GLU A C 1
ATOM 831 O O . GLU A 1 103 ? -10.091 -7.725 0.180 1.00 92.88 103 GLU A O 1
ATOM 836 N N . VAL A 1 104 ? -12.278 -7.259 -0.033 1.00 94.56 104 VAL A N 1
ATOM 837 C CA . VAL A 1 104 ? -12.311 -7.412 -1.494 1.00 94.56 104 VAL A CA 1
ATOM 838 C C . VAL A 1 104 ? -11.385 -6.398 -2.166 1.00 94.56 104 VAL A C 1
ATOM 840 O O . VAL A 1 104 ? -10.558 -6.789 -2.989 1.00 94.56 104 VAL A O 1
ATOM 843 N N . GLN A 1 105 ? -11.463 -5.117 -1.790 1.00 94.50 105 GLN A N 1
ATOM 844 C CA . GLN A 1 105 ? -10.590 -4.075 -2.345 1.00 94.50 105 GLN A CA 1
ATOM 845 C C . GLN A 1 105 ? -9.108 -4.363 -2.070 1.00 94.50 105 GLN A C 1
ATOM 847 O O . GLN A 1 105 ? -8.275 -4.228 -2.968 1.00 94.50 105 GLN A O 1
ATOM 852 N N . LEU A 1 106 ? -8.762 -4.793 -0.852 1.00 94.31 106 LEU A N 1
ATOM 853 C CA . LEU A 1 106 ? -7.374 -5.091 -0.510 1.00 94.31 106 LEU A CA 1
ATOM 854 C C . LEU A 1 106 ? -6.868 -6.358 -1.213 1.00 94.31 106 LEU A C 1
ATOM 856 O O . LEU A 1 106 ? -5.758 -6.353 -1.741 1.00 94.31 106 LEU A O 1
ATOM 860 N N . LYS A 1 107 ? -7.686 -7.415 -1.292 1.00 93.62 107 LYS A N 1
ATOM 861 C CA . LYS A 1 107 ? -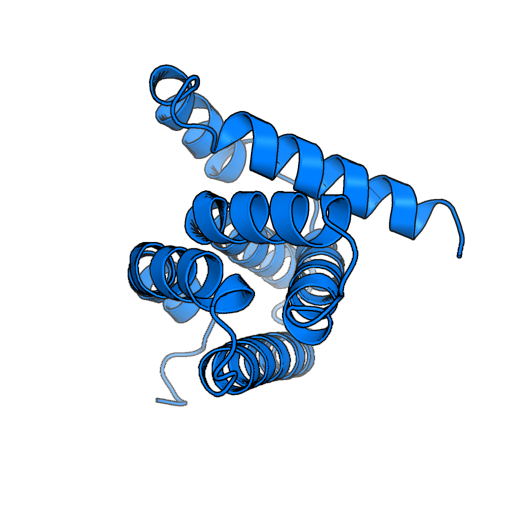7.364 -8.639 -2.047 1.00 93.62 107 LYS A CA 1
ATOM 862 C C . LYS A 1 107 ? -7.102 -8.317 -3.519 1.00 93.62 107 LYS A C 1
ATOM 864 O O . LYS A 1 107 ? -6.108 -8.782 -4.068 1.00 93.62 107 LYS A O 1
ATOM 869 N N . GLN A 1 108 ? -7.923 -7.468 -4.138 1.00 95.81 108 GLN A N 1
ATOM 870 C CA . GLN A 1 108 ? -7.719 -7.016 -5.519 1.00 95.81 108 GLN A CA 1
ATOM 871 C C . GLN A 1 108 ? -6.421 -6.215 -5.698 1.00 95.81 108 GLN A C 1
ATOM 873 O O . GLN A 1 108 ? -5.735 -6.378 -6.708 1.00 95.81 108 GLN A O 1
ATOM 878 N N . LEU A 1 109 ? -6.054 -5.367 -4.731 1.00 94.94 109 LEU A N 1
ATOM 879 C CA . LEU A 1 109 ? -4.768 -4.666 -4.750 1.00 94.94 109 LEU A CA 1
ATOM 880 C C . LEU A 1 109 ? -3.598 -5.653 -4.676 1.00 94.94 109 LEU A C 1
ATOM 882 O O . LEU A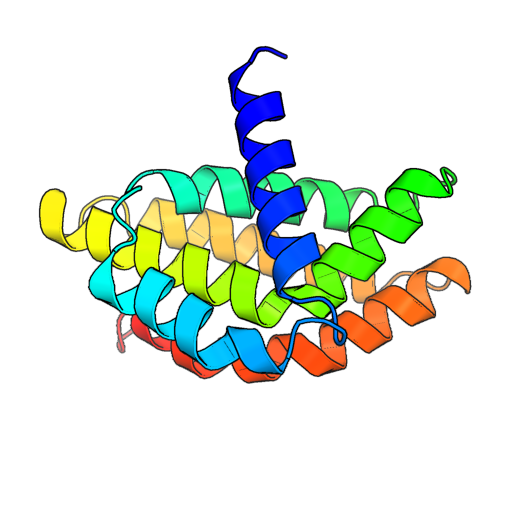 1 109 ? -2.680 -5.562 -5.486 1.00 94.94 109 LEU A O 1
ATOM 886 N N . ILE A 1 110 ? -3.650 -6.621 -3.756 1.00 93.88 110 ILE A N 1
ATOM 887 C CA . ILE A 1 110 ? -2.611 -7.650 -3.617 1.00 93.88 110 ILE A CA 1
ATOM 888 C C . ILE A 1 110 ? -2.494 -8.471 -4.906 1.00 93.88 110 ILE A C 1
ATOM 890 O O . ILE A 1 110 ? -1.389 -8.653 -5.399 1.00 93.88 110 ILE A O 1
ATOM 894 N N . GLN A 1 111 ? -3.612 -8.886 -5.507 1.00 95.50 111 GLN A N 1
ATOM 895 C CA . GLN A 1 111 ? -3.616 -9.579 -6.801 1.00 95.50 111 GLN A CA 1
ATOM 896 C C . GLN A 1 111 ? -2.969 -8.745 -7.912 1.00 95.50 111 GLN A C 1
ATOM 898 O O . GLN A 1 111 ? -2.219 -9.282 -8.722 1.00 95.50 111 GLN A O 1
ATOM 903 N N . SER A 1 112 ? -3.216 -7.433 -7.931 1.00 95.62 112 SER A N 1
ATOM 904 C CA . SER A 1 112 ? -2.596 -6.522 -8.904 1.00 95.62 112 SER A CA 1
ATOM 905 C C . SER A 1 112 ? -1.084 -6.428 -8.681 1.00 95.62 112 SER A C 1
ATOM 907 O O . SER A 1 112 ? -0.315 -6.484 -9.637 1.00 95.62 112 SER A O 1
ATOM 909 N N . ILE A 1 113 ? -0.640 -6.371 -7.418 1.00 94.12 113 ILE A N 1
ATOM 910 C CA . ILE A 1 113 ? 0.786 -6.409 -7.058 1.00 94.12 113 ILE A CA 1
ATOM 911 C C . ILE A 1 113 ? 1.411 -7.731 -7.507 1.00 94.12 113 ILE A C 1
ATOM 913 O O . ILE A 1 113 ? 2.484 -7.721 -8.103 1.00 94.12 113 ILE A O 1
ATOM 917 N N . THR A 1 114 ? 0.744 -8.863 -7.274 1.00 94.19 114 THR A N 1
ATOM 918 C CA . THR A 1 114 ? 1.202 -10.171 -7.757 1.00 94.19 114 THR A CA 1
ATOM 919 C C . THR A 1 114 ? 1.304 -10.195 -9.282 1.00 94.19 114 THR A C 1
ATOM 921 O O . THR A 1 114 ? 2.315 -10.654 -9.800 1.00 94.19 114 THR A O 1
ATOM 924 N N . GLY A 1 115 ? 0.324 -9.642 -10.001 1.00 94.25 115 GLY A N 1
ATOM 925 C CA . GLY A 1 115 ? 0.382 -9.502 -11.458 1.00 94.25 115 GLY A CA 1
ATOM 926 C C . GLY A 1 115 ? 1.577 -8.664 -11.923 1.00 94.25 115 GLY A C 1
ATOM 927 O O . GLY A 1 115 ? 2.304 -9.079 -12.821 1.00 94.25 115 GLY A O 1
ATOM 928 N N . MET A 1 116 ? 1.852 -7.538 -11.256 1.00 93.94 116 MET A N 1
ATOM 929 C CA . MET A 1 116 ? 3.032 -6.705 -11.524 1.00 93.94 116 MET A CA 1
ATOM 930 C C . MET A 1 116 ? 4.351 -7.473 -11.324 1.00 93.94 116 MET A C 1
ATOM 932 O O . MET A 1 116 ? 5.317 -7.217 -12.044 1.00 93.94 116 MET A O 1
ATOM 936 N N . MET A 1 117 ? 4.416 -8.427 -10.388 1.00 93.06 117 MET A N 1
ATOM 937 C CA . MET A 1 117 ? 5.606 -9.275 -10.191 1.00 93.06 117 MET A CA 1
ATOM 938 C C . MET A 1 117 ? 5.868 -10.236 -11.358 1.00 93.06 117 MET A C 1
ATOM 940 O O . MET A 1 117 ? 6.982 -10.731 -11.484 1.00 93.06 117 MET A O 1
ATOM 944 N N . CYS A 1 118 ? 4.875 -10.494 -12.213 1.00 91.94 118 CYS A N 1
ATOM 945 C CA . CYS A 1 118 ? 5.019 -11.365 -13.378 1.00 91.94 118 CYS A CA 1
ATOM 946 C C . CYS A 1 118 ? 5.557 -10.645 -14.624 1.00 91.94 118 CYS A C 1
ATOM 948 O O . CYS A 1 118 ? 5.825 -11.309 -15.622 1.00 91.94 118 CYS A O 1
ATOM 950 N N . TYR A 1 119 ? 5.703 -9.316 -14.600 1.00 89.38 119 TYR A N 1
ATOM 951 C CA . TYR A 1 119 ? 6.284 -8.577 -15.720 1.00 89.38 119 TYR A CA 1
ATOM 952 C C . TYR A 1 119 ? 7.791 -8.836 -15.841 1.00 89.38 119 TYR A C 1
ATOM 954 O O . TYR A 1 119 ? 8.528 -8.746 -14.859 1.00 89.38 119 TYR A O 1
ATOM 962 N N . ASP A 1 120 ? 8.240 -9.099 -17.067 1.00 84.75 120 ASP A N 1
ATOM 963 C CA . ASP A 1 120 ? 9.607 -9.473 -17.447 1.00 84.75 120 ASP A CA 1
ATOM 964 C C . ASP A 1 120 ? 10.420 -8.302 -18.030 1.00 84.75 120 ASP A C 1
ATOM 966 O O . ASP A 1 120 ? 11.488 -8.492 -18.606 1.00 84.75 120 ASP A O 1
ATOM 970 N N . THR A 1 121 ? 9.936 -7.068 -17.868 1.00 81.88 121 THR A N 1
ATOM 971 C CA . THR A 1 121 ? 10.607 -5.880 -18.408 1.00 81.88 121 THR A CA 1
ATOM 972 C C . THR A 1 121 ? 11.657 -5.323 -17.447 1.00 81.88 121 THR A C 1
ATOM 974 O O . THR A 1 121 ? 11.404 -5.180 -16.249 1.00 81.88 121 THR A O 1
ATOM 977 N N . ASP A 1 122 ? 12.795 -4.860 -17.973 1.00 77.81 122 ASP A N 1
ATOM 978 C CA . ASP A 1 122 ? 13.831 -4.196 -17.162 1.00 77.81 122 ASP A CA 1
ATOM 979 C C . ASP A 1 122 ? 13.285 -2.991 -16.383 1.00 77.81 122 ASP A C 1
ATOM 981 O O . ASP A 1 122 ? 13.721 -2.683 -15.272 1.00 77.81 122 ASP A O 1
ATOM 985 N N . SER A 1 123 ? 12.278 -2.316 -16.943 1.00 75.44 123 SER A N 1
ATOM 986 C CA . SER A 1 123 ? 11.675 -1.149 -16.307 1.00 75.44 123 SER A CA 1
ATOM 987 C C . SER A 1 123 ? 10.830 -1.460 -15.071 1.00 75.44 123 SER A C 1
ATOM 989 O O . SER A 1 123 ? 10.658 -0.576 -14.233 1.00 75.44 123 SER A O 1
ATOM 991 N N . THR A 1 124 ? 10.336 -2.692 -14.920 1.00 85.25 124 THR A N 1
ATOM 992 C CA . THR A 1 124 ? 9.552 -3.108 -13.747 1.00 85.25 124 THR A CA 1
ATOM 993 C C . THR A 1 124 ? 10.431 -3.631 -12.612 1.00 85.25 124 THR A C 1
ATOM 995 O O . THR A 1 124 ? 9.995 -3.601 -11.463 1.00 85.25 124 THR A O 1
ATOM 998 N N . LEU A 1 125 ? 11.691 -4.002 -12.880 1.00 90.94 125 LEU A N 1
ATOM 999 C CA . LEU A 1 125 ? 12.605 -4.590 -11.889 1.00 90.94 125 LEU A CA 1
ATOM 1000 C C . LEU A 1 125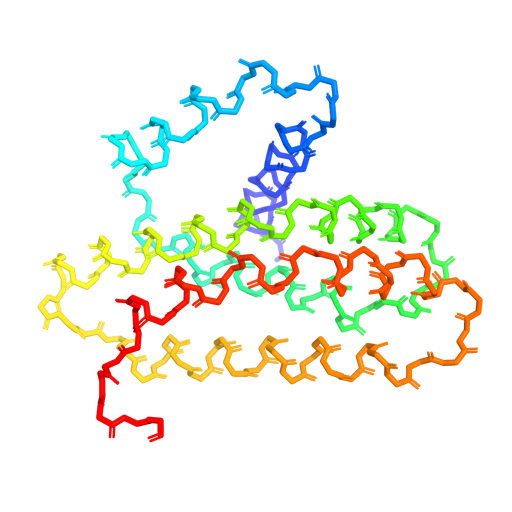 ? 12.819 -3.706 -10.653 1.00 90.94 125 LEU A C 1
ATOM 1002 O O . LEU A 1 125 ? 12.773 -4.185 -9.520 1.00 90.94 125 LEU A O 1
ATOM 1006 N N . LEU A 1 126 ? 13.024 -2.398 -10.842 1.00 91.19 126 LEU A N 1
ATOM 1007 C CA . LEU A 1 126 ? 13.230 -1.471 -9.720 1.00 91.19 126 LEU A CA 1
ATOM 1008 C C . LEU A 1 126 ? 11.979 -1.341 -8.843 1.00 91.19 126 LEU A C 1
ATOM 1010 O O . LEU A 1 126 ? 12.081 -1.255 -7.618 1.00 91.19 126 LEU A O 1
ATOM 1014 N N . VAL A 1 127 ? 10.804 -1.328 -9.472 1.00 91.75 127 VAL A N 1
ATOM 1015 C CA . VAL A 1 127 ? 9.508 -1.234 -8.794 1.00 91.75 127 VAL A CA 1
ATOM 1016 C C . VAL A 1 127 ? 9.218 -2.525 -8.030 1.00 91.75 127 VAL A C 1
ATOM 1018 O O . VAL A 1 127 ? 8.871 -2.466 -6.851 1.00 91.75 127 VAL A O 1
ATOM 1021 N N . GLN A 1 128 ? 9.426 -3.681 -8.665 1.00 94.12 128 GLN A N 1
ATOM 1022 C CA . GLN A 1 128 ? 9.297 -5.005 -8.052 1.00 94.12 128 GLN A CA 1
ATOM 1023 C C . GLN A 1 128 ? 10.240 -5.140 -6.849 1.00 94.12 128 GLN A C 1
ATOM 1025 O O . GLN A 1 128 ? 9.799 -5.498 -5.759 1.00 94.12 128 GLN A O 1
ATOM 1030 N N . GLY A 1 129 ? 11.511 -4.753 -7.000 1.00 93.69 129 GLY A N 1
ATOM 1031 C CA . GLY A 1 129 ? 12.491 -4.763 -5.913 1.00 93.69 129 GLY A CA 1
ATOM 1032 C C . GLY A 1 129 ? 12.109 -3.846 -4.746 1.00 93.69 129 GLY A C 1
ATOM 1033 O O . GLY A 1 129 ? 12.236 -4.235 -3.584 1.00 93.69 129 GLY A O 1
ATOM 1034 N N . ALA A 1 130 ? 11.588 -2.646 -5.025 1.00 91.81 130 ALA A N 1
ATOM 1035 C CA . ALA A 1 130 ? 11.062 -1.764 -3.984 1.00 91.81 130 ALA A CA 1
ATOM 1036 C C . ALA A 1 130 ? 9.845 -2.388 -3.282 1.00 91.81 130 ALA A C 1
ATOM 1038 O O . ALA A 1 130 ? 9.797 -2.420 -2.054 1.00 91.81 130 ALA A O 1
ATOM 1039 N N . CYS A 1 131 ? 8.895 -2.937 -4.037 1.00 93.69 131 CYS A N 1
ATOM 1040 C CA . CYS A 1 131 ? 7.715 -3.585 -3.478 1.00 93.69 131 CYS A CA 1
ATOM 1041 C C . CYS A 1 131 ? 8.097 -4.765 -2.569 1.00 93.69 131 CYS A C 1
ATOM 1043 O O . CYS A 1 131 ? 7.668 -4.798 -1.420 1.00 93.69 131 CYS A O 1
ATOM 1045 N N . LEU A 1 132 ? 8.986 -5.663 -3.007 1.00 93.62 132 LEU A N 1
ATOM 1046 C CA . LEU A 1 132 ? 9.471 -6.787 -2.191 1.00 93.62 132 LEU A CA 1
ATOM 1047 C C . LEU A 1 132 ? 10.194 -6.339 -0.916 1.00 93.62 132 LEU A C 1
ATOM 1049 O O . LEU A 1 132 ? 10.136 -7.026 0.101 1.00 93.62 132 LEU A O 1
ATOM 1053 N N . LYS A 1 133 ? 10.855 -5.178 -0.945 1.00 93.25 133 LYS A N 1
ATOM 1054 C CA . LYS A 1 133 ? 11.522 -4.611 0.229 1.00 93.25 133 LYS A CA 1
ATOM 1055 C C . LYS A 1 133 ? 10.538 -4.066 1.269 1.00 93.25 133 LYS A C 1
ATOM 1057 O O . LYS A 1 133 ? 10.788 -4.221 2.461 1.00 93.25 133 LYS A O 1
ATOM 1062 N N . TYR A 1 134 ? 9.470 -3.391 0.838 1.00 90.62 134 TYR A N 1
ATOM 1063 C CA . TYR A 1 134 ? 8.577 -2.645 1.738 1.00 90.62 134 TYR A CA 1
ATOM 1064 C C . TYR A 1 134 ? 7.242 -3.338 2.022 1.00 90.62 134 TYR A C 1
ATOM 1066 O O . TYR A 1 134 ? 6.630 -3.054 3.044 1.00 90.62 134 TYR A O 1
ATOM 1074 N N . LEU A 1 135 ? 6.773 -4.249 1.169 1.00 91.25 135 LEU A N 1
ATOM 1075 C CA . LEU A 1 135 ? 5.518 -4.969 1.388 1.00 91.25 135 LEU A CA 1
ATOM 1076 C C . LEU A 1 135 ? 5.551 -5.848 2.656 1.00 91.25 135 LEU A C 1
ATOM 1078 O O . LEU A 1 135 ? 4.592 -5.775 3.425 1.00 91.25 135 LEU A O 1
ATOM 1082 N N . PRO A 1 136 ? 6.619 -6.618 2.962 1.00 92.19 136 PRO A N 1
ATOM 1083 C CA . PRO A 1 136 ? 6.628 -7.484 4.143 1.00 92.19 136 PRO A CA 1
ATOM 1084 C C . PRO A 1 136 ? 6.448 -6.736 5.468 1.00 92.19 136 PRO A C 1
ATOM 1086 O O . PRO A 1 136 ? 5.804 -7.253 6.378 1.00 92.19 136 PRO A O 1
ATOM 1089 N N . SER A 1 137 ? 6.953 -5.500 5.578 1.00 90.62 137 SER A N 1
ATOM 1090 C CA . SER A 1 137 ? 6.803 -4.697 6.799 1.00 90.62 137 SER A CA 1
ATOM 1091 C C . SER A 1 137 ? 5.372 -4.210 7.040 1.00 90.62 137 SER A C 1
ATOM 1093 O O . SER A 1 137 ? 5.072 -3.776 8.146 1.00 90.62 137 SER A O 1
ATOM 1095 N N . THR A 1 138 ? 4.484 -4.312 6.044 1.00 90.06 138 THR A N 1
ATOM 1096 C CA . THR A 1 138 ? 3.062 -3.938 6.163 1.00 90.06 138 THR A CA 1
ATOM 1097 C C . THR A 1 138 ? 2.174 -5.064 6.670 1.00 90.06 138 THR A C 1
ATOM 1099 O O . THR A 1 138 ? 1.047 -4.807 7.080 1.00 90.06 138 THR A O 1
ATOM 1102 N N . ILE A 1 139 ? 2.658 -6.310 6.650 1.00 90.19 139 ILE A N 1
ATOM 1103 C CA . ILE A 1 139 ? 1.859 -7.487 7.010 1.00 90.19 139 ILE A CA 1
ATOM 1104 C C . ILE A 1 139 ? 1.281 -7.374 8.431 1.00 90.19 139 ILE A C 1
ATOM 1106 O O . ILE A 1 139 ? 0.083 -7.608 8.568 1.00 90.19 139 ILE A O 1
ATOM 1110 N N . PRO A 1 140 ? 2.040 -6.972 9.475 1.00 90.12 140 PRO A N 1
ATOM 1111 C CA . PRO A 1 140 ? 1.477 -6.833 10.820 1.00 90.12 140 PRO A CA 1
ATOM 1112 C C . PRO A 1 140 ? 0.324 -5.822 10.882 1.00 90.12 140 PRO A C 1
ATOM 1114 O O . PRO A 1 140 ? -0.703 -6.095 11.501 1.00 90.12 140 PRO A O 1
ATOM 1117 N N . ASP A 1 141 ? 0.465 -4.689 10.187 1.00 89.56 141 ASP A N 1
ATOM 1118 C CA . ASP A 1 141 ? -0.571 -3.656 10.124 1.00 89.56 141 ASP A CA 1
ATOM 1119 C C . ASP A 1 141 ? -1.811 -4.174 9.389 1.00 89.56 141 ASP A C 1
ATOM 1121 O O . ASP A 1 141 ? -2.934 -3.984 9.850 1.00 89.56 141 ASP A O 1
ATOM 1125 N N . ILE A 1 142 ? -1.623 -4.869 8.264 1.00 89.50 142 ILE A N 1
ATOM 1126 C CA . ILE A 1 142 ? -2.721 -5.470 7.503 1.00 89.50 142 ILE A CA 1
ATOM 1127 C C . ILE A 1 142 ? -3.452 -6.498 8.368 1.00 89.50 142 ILE A C 1
ATOM 1129 O O . ILE A 1 142 ? -4.670 -6.436 8.466 1.00 89.50 142 ILE A O 1
ATOM 1133 N N . LEU A 1 143 ? -2.742 -7.392 9.058 1.00 88.56 143 LEU A N 1
ATOM 1134 C CA . LEU A 1 143 ? -3.364 -8.407 9.913 1.00 88.56 143 LEU A CA 1
ATOM 1135 C C . LEU A 1 143 ? -4.234 -7.806 11.027 1.00 88.56 143 LEU A C 1
ATOM 1137 O O . LEU A 1 143 ? -5.218 -8.425 11.411 1.00 88.56 143 LEU A O 1
ATOM 1141 N N . SER A 1 144 ? -3.943 -6.587 11.494 1.00 87.44 144 SER A N 1
ATOM 1142 C CA . SER A 1 144 ? -4.750 -5.913 12.524 1.00 87.44 144 SER A CA 1
ATOM 1143 C C . SER A 1 144 ? -6.176 -5.544 12.084 1.00 87.44 144 SER A C 1
ATOM 1145 O O . SER A 1 144 ? -7.037 -5.314 12.930 1.00 87.44 144 SER A O 1
ATOM 1147 N N . VAL A 1 145 ? -6.440 -5.482 10.772 1.00 85.44 145 VAL A N 1
ATOM 1148 C CA . VAL A 1 145 ? -7.761 -5.152 10.197 1.00 85.44 145 VAL A CA 1
ATOM 1149 C C . VAL A 1 145 ? -8.464 -6.354 9.566 1.00 85.44 145 VAL A C 1
ATOM 1151 O O . VAL A 1 145 ? -9.573 -6.213 9.046 1.00 85.44 145 VAL A O 1
ATOM 1154 N N . PHE A 1 146 ? -7.848 -7.537 9.622 1.00 80.06 146 PHE A N 1
ATOM 1155 C CA . PHE A 1 146 ? -8.484 -8.803 9.266 1.00 80.06 146 PHE A CA 1
ATOM 1156 C C . PHE A 1 146 ? -8.891 -9.526 10.547 1.00 80.06 146 PHE A C 1
ATOM 1158 O O . PHE A 1 146 ? -8.136 -9.591 11.512 1.00 80.06 146 PHE A O 1
ATOM 1165 N N . ASN A 1 147 ? -10.1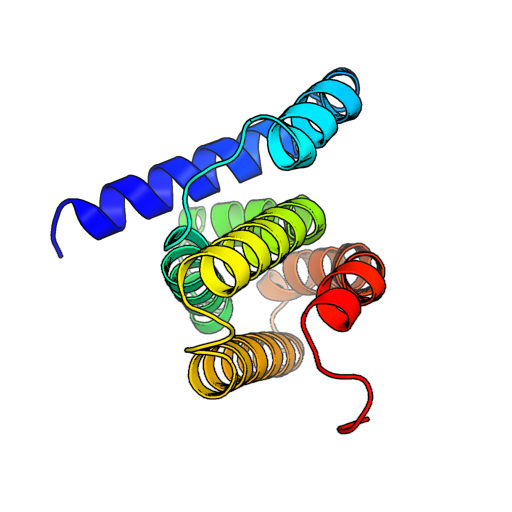03 -10.075 10.573 1.00 62.47 147 ASN A N 1
ATOM 1166 C CA . ASN A 1 147 ? -10.540 -10.871 11.715 1.00 62.47 147 ASN A CA 1
ATOM 1167 C C . ASN A 1 147 ? -9.693 -12.152 11.796 1.00 62.47 147 ASN A C 1
ATOM 1169 O O . ASN A 1 147 ? -9.495 -12.820 10.781 1.00 62.47 147 ASN A O 1
ATOM 1173 N N . CYS A 1 148 ? -9.256 -12.536 13.002 1.00 48.97 148 CYS A N 1
ATOM 1174 C CA . CYS A 1 148 ? -8.428 -13.725 13.275 1.00 48.97 148 CYS A CA 1
ATOM 1175 C C . CYS A 1 148 ? -9.015 -15.074 12.798 1.00 48.97 148 CYS A C 1
ATOM 1177 O O . CYS A 1 148 ? -8.409 -16.113 13.026 1.00 48.97 148 CYS A O 1
ATOM 1179 N N . THR A 1 149 ? -10.195 -15.097 12.179 1.00 44.34 149 THR A N 1
ATOM 1180 C CA . THR A 1 149 ? -10.934 -16.314 11.812 1.00 44.34 149 THR A CA 1
ATOM 1181 C C . THR A 1 149 ? -10.807 -16.711 10.334 1.00 44.34 149 THR A C 1
ATOM 1183 O O . THR A 1 149 ? -11.476 -17.652 9.920 1.00 44.34 149 THR A O 1
ATOM 1186 N N . GLN A 1 150 ? -9.996 -16.020 9.522 1.00 45.06 150 GLN A N 1
ATOM 1187 C CA . GLN A 1 150 ? -9.869 -16.303 8.078 1.00 45.06 150 GLN A CA 1
ATOM 1188 C C . GLN A 1 150 ? -8.424 -16.372 7.545 1.00 45.06 150 GLN A C 1
ATOM 1190 O O . GLN A 1 150 ? -8.178 -16.010 6.393 1.00 45.06 150 GLN A O 1
ATOM 1195 N N . LEU A 1 151 ? -7.476 -16.856 8.353 1.00 38.16 151 LEU A N 1
ATOM 1196 C CA . LEU A 1 151 ? -6.170 -17.319 7.860 1.00 38.16 151 LEU A CA 1
ATOM 1197 C C . LEU A 1 151 ? -6.113 -18.843 7.827 1.00 38.16 151 LEU A C 1
ATOM 1199 O O . LEU A 1 151 ? -6.457 -19.453 8.863 1.00 38.16 151 LEU A O 1
#

pLDDT: mean 81.66, std 15.55, range [35.12, 95.81]

Organism: Timema douglasi (NCBI:txid61478)

Radius of gyration: 15.22 Å; chains: 1; bounding box: 36×34×38 Å

InterPro domains:
  IPR026791 Dedicator of cytokinesis [PTHR45653] (13-151)
  IPR056372 Dedicator of cytokinesis, TPR repeats region [PF23554] (10-150)

Sequence (151 aa):
LNVTASLCVSQLYIIGLVSDRKYQHFQPVLDLYITESFSATLAYSKLIVVLKYHVDNANSTDIQDKDILLKTMKSLQYCMRFVVRSRLLFSELNEGKGQEQFEVQLKQLIQSITGMMCYDTDSTLLVQGACLKYLPSTIPDILSVFNCTQL

Foldseek 3Di:
DDPLLVVLVVVLVVLLVCLPPVNPVCVVVLVCCLVPPDQQLPNLLSLLVVLLVLLLCCVPPDPVSLVSLLSSLSSVQVSLSNNLSSPVNNCVVPVRPCLVVSVVSVVSSVVSLVVLCPDPDPSSVSSNVSNVVRVVNSVVSVVVSDDPPPD